Protei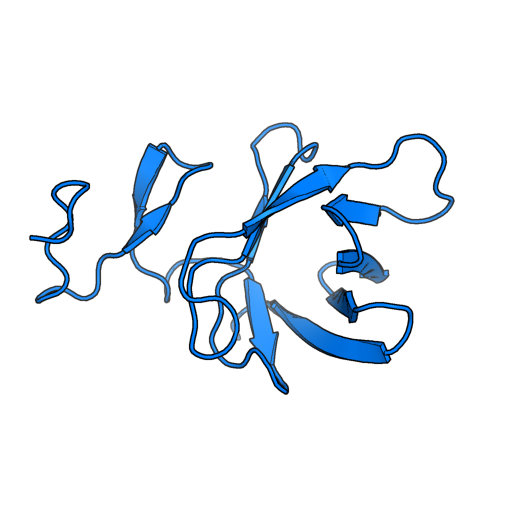n AF-A0A645ISW6-F1 (afdb_monomer_lite)

Structure (mmCIF, N/CA/C/O backbone):
data_AF-A0A645ISW6-F1
#
_entry.id   AF-A0A645ISW6-F1
#
loop_
_atom_site.group_PDB
_atom_site.id
_atom_site.type_symbol
_atom_site.label_atom_id
_atom_site.label_alt_id
_atom_site.label_comp_id
_atom_site.label_asym_id
_atom_site.label_entity_id
_atom_site.label_seq_id
_atom_site.pdbx_PDB_ins_code
_atom_site.Cartn_x
_atom_site.Cartn_y
_atom_site.Cartn_z
_atom_site.occupancy
_atom_site.B_iso_or_equiv
_atom_site.auth_seq_id
_atom_site.auth_comp_id
_atom_site.auth_asym_id
_atom_site.auth_atom_id
_atom_site.pdbx_PDB_model_num
ATOM 1 N N . MET A 1 1 ? 11.024 -6.194 -21.578 1.00 52.75 1 MET A N 1
ATOM 2 C CA . MET A 1 1 ? 9.879 -5.485 -20.971 1.00 52.75 1 MET A CA 1
ATOM 3 C C . MET A 1 1 ? 9.242 -6.472 -20.014 1.00 52.75 1 MET A C 1
ATOM 5 O O . MET A 1 1 ? 9.305 -7.658 -20.320 1.00 52.75 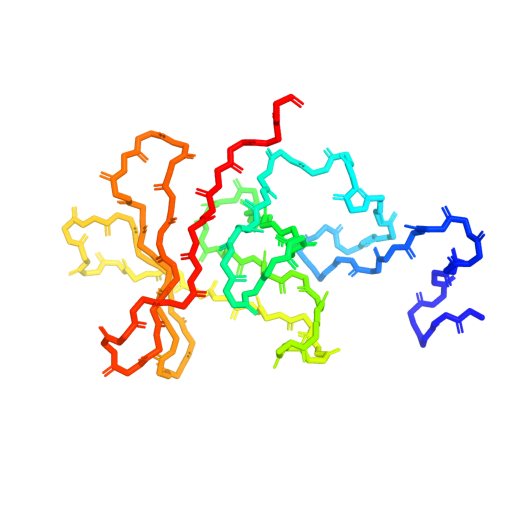1 MET A O 1
ATOM 9 N N . ASP A 1 2 ? 8.727 -6.029 -18.869 1.00 58.94 2 ASP A N 1
ATOM 10 C CA . ASP A 1 2 ? 7.836 -6.903 -18.086 1.00 58.94 2 ASP A CA 1
ATOM 11 C C . ASP A 1 2 ? 6.570 -7.188 -18.914 1.00 58.94 2 ASP A C 1
ATOM 13 O O . ASP A 1 2 ? 6.316 -6.489 -19.899 1.00 58.94 2 ASP A O 1
ATOM 17 N N . ASP A 1 3 ? 5.786 -8.193 -18.528 1.00 60.50 3 ASP A N 1
ATOM 18 C CA . ASP A 1 3 ? 4.589 -8.655 -19.257 1.00 60.50 3 ASP A CA 1
ATOM 19 C C . ASP A 1 3 ? 3.585 -7.513 -19.553 1.00 60.50 3 ASP A C 1
ATOM 21 O O . ASP A 1 3 ? 2.883 -7.516 -20.558 1.00 60.50 3 ASP A O 1
ATOM 25 N N . SER A 1 4 ? 3.603 -6.456 -18.730 1.00 66.12 4 SER A N 1
ATOM 26 C CA . SER A 1 4 ? 2.797 -5.232 -18.872 1.00 66.12 4 SER A CA 1
ATOM 27 C C . SER A 1 4 ? 3.415 -4.137 -19.764 1.00 66.12 4 SER A C 1
ATOM 29 O O . SER A 1 4 ? 2.887 -3.032 -19.832 1.00 66.12 4 SER A O 1
ATOM 31 N N . GLY A 1 5 ? 4.559 -4.375 -20.412 1.00 67.94 5 GLY A N 1
ATOM 32 C CA . GLY A 1 5 ? 5.228 -3.399 -21.286 1.00 67.94 5 GLY A CA 1
ATOM 33 C C . GLY A 1 5 ? 6.151 -2.397 -20.576 1.00 67.94 5 GLY A C 1
ATOM 34 O O . GLY A 1 5 ? 6.852 -1.634 -21.246 1.00 67.94 5 GLY A O 1
ATOM 35 N N . CYS A 1 6 ? 6.235 -2.416 -19.240 1.00 79.81 6 CYS A N 1
ATOM 36 C CA . CYS A 1 6 ? 7.157 -1.546 -18.506 1.00 79.81 6 CYS A CA 1
ATOM 37 C C . CYS A 1 6 ? 8.615 -1.869 -18.846 1.00 79.81 6 CYS A C 1
ATOM 39 O O . CYS A 1 6 ? 8.990 -3.036 -18.994 1.00 79.81 6 CYS A O 1
ATOM 41 N N . LYS A 1 7 ? 9.453 -0.828 -18.960 1.00 74.94 7 LYS A N 1
ATOM 42 C CA . LYS A 1 7 ? 10.911 -0.946 -19.114 1.00 74.94 7 LYS A CA 1
ATOM 43 C C . LYS A 1 7 ? 11.551 -1.030 -17.717 1.00 74.94 7 LYS A C 1
ATOM 45 O O . LYS A 1 7 ? 11.820 0.014 -17.114 1.00 74.94 7 LYS A O 1
ATOM 50 N N . PRO A 1 8 ? 11.849 -2.236 -17.194 1.00 63.00 8 PRO A N 1
ATOM 51 C CA . PRO A 1 8 ? 12.411 -2.368 -15.852 1.00 63.00 8 PRO A CA 1
ATOM 52 C C . PRO A 1 8 ? 13.859 -1.865 -15.809 1.00 63.00 8 PRO A C 1
ATOM 54 O O . PRO A 1 8 ? 14.337 -1.442 -14.764 1.00 63.00 8 PRO A O 1
ATOM 57 N N . SER A 1 9 ? 14.538 -1.813 -16.963 1.00 69.00 9 SER A N 1
ATOM 58 C CA . SER A 1 9 ? 15.876 -1.233 -17.132 1.00 69.00 9 SER A CA 1
ATOM 59 C C . SER A 1 9 ? 15.955 0.253 -16.764 1.00 69.00 9 SER A C 1
ATOM 61 O O . SER A 1 9 ? 17.042 0.764 -16.533 1.00 69.00 9 SER A O 1
ATOM 63 N N . THR A 1 10 ? 14.815 0.946 -16.708 1.00 73.12 10 THR A N 1
ATOM 64 C CA . THR A 1 10 ? 14.689 2.338 -16.241 1.00 73.12 10 THR A CA 1
ATOM 65 C C . THR A 1 10 ? 14.063 2.438 -14.843 1.00 73.12 10 THR A C 1
ATOM 67 O O . THR A 1 10 ? 13.693 3.522 -14.412 1.00 73.12 10 THR A O 1
ATOM 70 N N . GLY A 1 11 ? 13.913 1.303 -14.148 1.00 79.81 11 GLY A N 1
ATOM 71 C CA . GLY A 1 11 ? 13.346 1.179 -12.802 1.00 79.81 11 GLY A CA 1
ATOM 72 C C . GLY A 1 11 ? 11.845 1.461 -12.692 1.00 79.81 11 GLY A C 1
ATOM 73 O O . GLY A 1 11 ? 11.335 1.653 -11.593 1.00 79.81 11 GLY A O 1
ATOM 74 N N . TYR A 1 12 ? 11.123 1.443 -13.813 1.00 85.81 12 TYR A N 1
ATOM 75 C CA . TYR A 1 12 ? 9.665 1.499 -13.818 1.00 85.81 12 TYR A CA 1
ATOM 76 C C . TYR A 1 12 ? 9.063 0.136 -13.486 1.00 85.81 12 TYR A C 1
ATOM 78 O O . TYR A 1 12 ? 9.546 -0.900 -13.947 1.00 85.81 12 TYR A O 1
ATOM 86 N N . SER A 1 13 ? 7.979 0.146 -12.721 1.00 87.56 13 SER A N 1
ATOM 87 C CA . SER A 1 13 ? 7.191 -1.030 -12.361 1.00 87.56 13 SER A CA 1
ATOM 88 C C . SER A 1 13 ? 5.714 -0.755 -12.605 1.00 87.56 13 SER A C 1
ATOM 90 O O . SER A 1 13 ? 5.238 0.355 -12.380 1.00 87.56 13 SER A O 1
ATOM 92 N N . TRP A 1 14 ? 4.987 -1.767 -13.070 1.00 90.69 14 TRP A N 1
ATOM 93 C CA . TRP A 1 14 ? 3.553 -1.647 -13.309 1.00 90.69 14 TRP A CA 1
ATOM 94 C C . TRP A 1 14 ? 2.800 -1.477 -11.988 1.00 90.69 14 TRP A C 1
ATOM 96 O O . TRP A 1 14 ? 3.024 -2.257 -11.058 1.00 90.69 14 TRP A O 1
ATOM 106 N N . SER A 1 15 ? 1.911 -0.488 -11.911 1.00 92.31 15 SER A N 1
ATOM 107 C CA . SER A 1 15 ? 0.906 -0.358 -10.853 1.00 92.31 15 SER A CA 1
ATOM 108 C C . SER A 1 15 ? -0.467 -0.700 -11.415 1.00 92.31 15 SER A C 1
ATOM 110 O O . SER A 1 15 ? -0.887 -0.185 -12.450 1.00 92.31 15 SER A O 1
ATOM 112 N N . ILE A 1 16 ? -1.186 -1.564 -10.705 1.00 93.56 16 ILE A N 1
ATOM 113 C CA . ILE A 1 16 ? -2.544 -1.971 -11.067 1.00 93.56 16 ILE A CA 1
ATOM 114 C C . ILE A 1 16 ? -3.528 -0.824 -10.816 1.00 93.56 16 ILE A C 1
ATOM 116 O O . ILE A 1 16 ? -4.438 -0.632 -11.618 1.00 93.56 16 ILE A O 1
ATOM 120 N N . LEU A 1 17 ? -3.378 -0.074 -9.717 1.00 94.38 17 LEU A N 1
ATOM 121 C CA . LEU A 1 17 ? -4.321 0.999 -9.378 1.00 94.38 17 LEU A CA 1
ATOM 122 C C . LEU A 1 17 ? -4.128 2.253 -10.228 1.00 94.38 17 LEU A C 1
ATOM 124 O O . LEU A 1 17 ? -5.116 2.907 -10.558 1.00 94.38 17 LEU A O 1
ATOM 128 N N . GLU A 1 18 ? -2.889 2.563 -10.604 1.00 91.88 18 GLU A N 1
ATOM 129 C CA . GLU A 1 18 ? -2.607 3.668 -11.524 1.00 91.88 18 GLU A CA 1
ATOM 130 C C . GLU A 1 18 ? -2.845 3.267 -12.987 1.00 91.88 18 GLU A C 1
ATOM 132 O O . GLU A 1 18 ? -3.059 4.138 -13.828 1.00 91.88 18 GLU A O 1
ATOM 137 N N . ASN A 1 19 ? -2.862 1.957 -13.281 1.00 91.12 19 ASN A N 1
ATOM 138 C CA . ASN A 1 19 ? -2.919 1.404 -14.636 1.00 91.12 19 ASN A CA 1
ATOM 139 C C . ASN A 1 19 ? -1.822 2.002 -15.537 1.00 91.12 19 ASN A C 1
ATOM 141 O O . ASN A 1 19 ? -2.062 2.349 -16.695 1.00 91.12 19 ASN A O 1
ATOM 145 N N . ASP A 1 20 ? -0.630 2.161 -14.962 1.00 90.25 20 ASP A N 1
ATOM 146 C CA . ASP A 1 20 ? 0.526 2.771 -15.608 1.00 90.25 20 ASP A CA 1
ATOM 147 C C . ASP A 1 20 ? 1.839 2.211 -15.036 1.00 90.25 20 ASP A C 1
ATOM 149 O O . ASP A 1 20 ? 1.899 1.641 -13.937 1.00 90.25 20 ASP A O 1
ATOM 153 N N . CYS A 1 21 ? 2.916 2.382 -15.795 1.00 89.25 21 CYS A N 1
ATOM 154 C CA . CYS A 1 21 ? 4.269 2.146 -15.329 1.00 89.25 21 CYS A CA 1
ATOM 155 C C . CYS A 1 21 ? 4.714 3.339 -14.487 1.00 89.25 21 CYS A C 1
ATOM 157 O O . CYS A 1 21 ? 4.943 4.431 -15.004 1.00 89.25 21 CYS A O 1
ATOM 159 N N . ILE A 1 22 ? 4.931 3.112 -13.199 1.00 90.56 22 ILE A N 1
ATOM 160 C CA . ILE A 1 22 ? 5.372 4.147 -12.265 1.00 90.56 22 ILE A CA 1
ATOM 161 C C . ILE A 1 22 ? 6.776 3.856 -11.754 1.00 90.56 22 ILE A C 1
ATOM 163 O O . ILE A 1 22 ? 7.246 2.717 -11.781 1.00 90.56 22 ILE A O 1
ATOM 167 N N . GLN A 1 23 ? 7.450 4.885 -11.255 1.00 90.44 23 GLN A N 1
ATOM 168 C CA . GLN A 1 23 ? 8.708 4.723 -10.543 1.00 90.44 23 GLN A CA 1
ATOM 169 C C . GLN A 1 23 ? 8.422 4.468 -9.052 1.00 90.44 23 GLN A C 1
ATOM 171 O O . GLN A 1 23 ? 7.869 5.339 -8.379 1.00 90.44 23 GLN A O 1
ATOM 176 N N . PRO A 1 24 ? 8.802 3.304 -8.488 1.00 86.94 24 PRO A N 1
ATOM 177 C CA . PRO A 1 24 ? 8.566 2.961 -7.080 1.00 86.94 24 PRO A CA 1
ATOM 178 C C . PRO A 1 24 ? 9.109 3.968 -6.056 1.00 86.94 24 PRO A C 1
ATOM 180 O O . PRO A 1 24 ? 8.684 3.969 -4.900 1.00 86.94 24 PRO A O 1
ATOM 183 N N . TRP A 1 25 ? 10.096 4.784 -6.433 1.00 87.00 25 TRP A N 1
ATOM 184 C CA . TRP A 1 25 ? 10.674 5.811 -5.564 1.00 87.0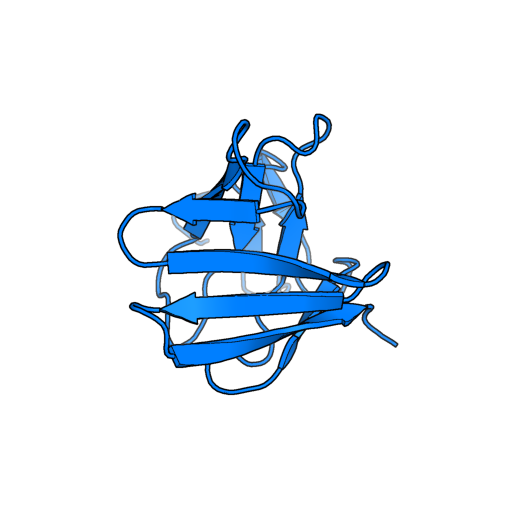0 25 TRP A CA 1
ATOM 185 C C . TRP A 1 25 ? 9.871 7.116 -5.533 1.00 87.00 25 TRP A C 1
ATOM 187 O O . TRP A 1 25 ? 9.984 7.833 -4.544 1.00 87.00 25 TRP A O 1
ATOM 197 N N . ASP A 1 26 ? 9.012 7.378 -6.523 1.00 89.00 26 ASP A N 1
ATOM 198 C CA . ASP A 1 26 ? 8.124 8.553 -6.545 1.00 89.00 26 ASP A CA 1
ATOM 199 C C . ASP A 1 26 ? 6.837 8.343 -5.731 1.00 89.00 26 ASP A C 1
ATOM 201 O O . ASP A 1 26 ? 6.067 9.273 -5.485 1.00 89.00 26 ASP A O 1
ATOM 205 N N . THR A 1 27 ? 6.576 7.117 -5.271 1.00 92.12 27 THR A N 1
ATOM 206 C CA . THR A 1 27 ? 5.379 6.819 -4.480 1.00 92.12 27 THR A CA 1
ATOM 207 C C . THR A 1 27 ? 5.476 7.412 -3.079 1.00 92.12 27 THR A C 1
ATOM 209 O O . THR A 1 27 ? 6.487 7.253 -2.394 1.00 92.12 27 THR A O 1
ATOM 212 N N . LYS A 1 28 ? 4.372 7.976 -2.585 1.00 93.81 28 LYS A N 1
ATOM 213 C CA . LYS A 1 28 ? 4.325 8.650 -1.282 1.00 93.81 28 LYS A CA 1
ATOM 214 C C . LYS A 1 28 ? 4.706 7.760 -0.096 1.00 93.81 28 LYS A C 1
ATOM 216 O O . LYS A 1 28 ? 5.340 8.246 0.837 1.00 93.81 28 LYS A O 1
ATOM 221 N N . TYR A 1 29 ? 4.300 6.492 -0.099 1.00 95.56 29 TYR A N 1
ATOM 222 C CA . TYR A 1 29 ? 4.475 5.590 1.038 1.00 95.56 29 TYR A CA 1
ATOM 223 C C . TYR A 1 29 ? 5.311 4.370 0.666 1.00 95.56 29 TYR A C 1
ATOM 225 O O . TYR A 1 29 ? 5.171 3.815 -0.423 1.00 95.56 29 TYR A O 1
ATOM 233 N N . VAL A 1 30 ? 6.133 3.920 1.608 1.00 95.19 30 VAL A N 1
ATOM 234 C CA . VAL A 1 30 ? 6.958 2.717 1.488 1.00 95.19 30 VAL A CA 1
ATOM 235 C C . VAL A 1 30 ? 6.859 1.892 2.765 1.00 95.19 30 VAL A C 1
ATOM 237 O O . VAL A 1 30 ? 6.706 2.439 3.862 1.00 95.19 30 VAL A O 1
ATOM 240 N N . PHE A 1 31 ? 6.923 0.573 2.627 1.00 95.00 31 PHE A N 1
ATOM 241 C CA . PHE A 1 31 ? 7.005 -0.330 3.762 1.00 95.00 31 PHE A CA 1
ATOM 242 C C . PHE A 1 31 ? 8.440 -0.560 4.228 1.00 95.00 31 PHE A C 1
ATOM 244 O O . PHE A 1 31 ? 9.355 -0.755 3.432 1.00 95.00 31 PHE A O 1
ATOM 251 N N . GLU A 1 32 ? 8.591 -0.626 5.545 1.00 91.06 32 GLU A N 1
ATOM 252 C CA . GLU A 1 32 ? 9.766 -1.137 6.249 1.00 91.06 32 GLU A CA 1
ATOM 253 C C . GLU A 1 32 ? 9.420 -2.483 6.921 1.00 91.06 32 GLU A C 1
ATOM 255 O O . GLU A 1 32 ? 8.247 -2.764 7.196 1.00 91.06 32 GLU A O 1
ATOM 260 N N . GLY A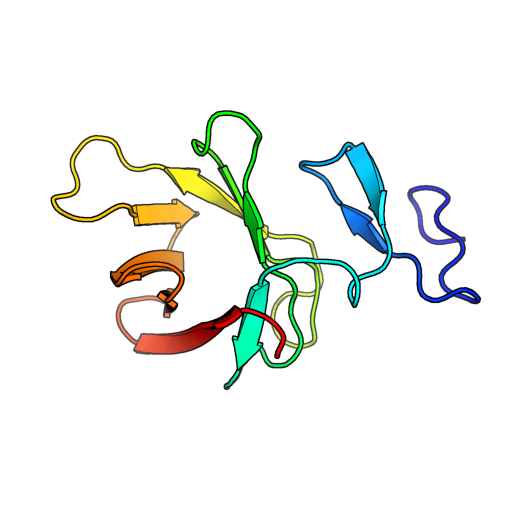 1 33 ? 10.430 -3.303 7.233 1.00 87.44 33 GLY A N 1
ATOM 261 C CA . GLY A 1 33 ? 10.264 -4.597 7.918 1.00 87.44 33 GLY A CA 1
ATOM 262 C C . GLY A 1 33 ? 10.460 -5.802 6.993 1.00 87.44 33 GLY A C 1
ATOM 263 O O . GLY A 1 33 ? 11.353 -5.790 6.154 1.00 87.44 33 GLY A O 1
ATOM 264 N N . GLU A 1 34 ? 9.639 -6.851 7.127 1.00 89.19 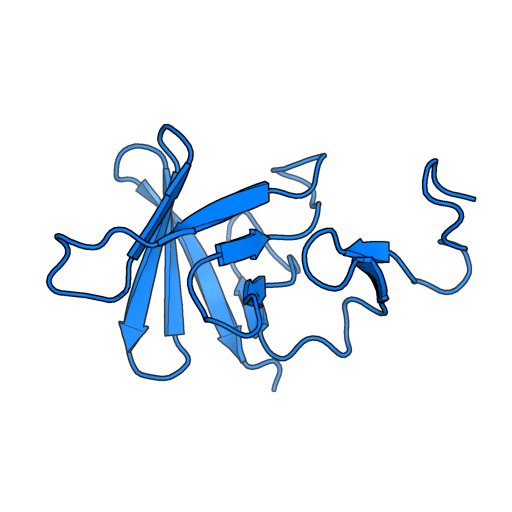34 GLU A N 1
ATOM 265 C CA . GLU A 1 34 ? 9.765 -8.067 6.295 1.00 89.19 34 GLU A CA 1
ATOM 266 C C . GLU A 1 34 ? 9.397 -7.824 4.827 1.00 89.19 34 GLU A C 1
ATOM 268 O O . GLU A 1 34 ? 9.804 -8.577 3.949 1.00 89.19 34 GLU A O 1
ATOM 273 N N . ILE A 1 35 ? 8.623 -6.772 4.559 1.00 89.12 35 ILE A N 1
ATOM 274 C CA . ILE A 1 35 ? 8.203 -6.356 3.214 1.00 89.12 35 ILE A CA 1
ATOM 275 C C . ILE A 1 35 ? 8.891 -5.054 2.794 1.00 89.12 35 ILE A C 1
ATOM 277 O O . ILE A 1 35 ? 8.275 -4.167 2.204 1.00 89.12 35 ILE A O 1
ATOM 281 N N . ASN A 1 36 ? 10.161 -4.916 3.177 1.00 85.88 36 ASN A N 1
ATOM 282 C CA . ASN A 1 36 ? 10.942 -3.701 2.989 1.00 85.88 36 ASN A CA 1
ATOM 283 C C . ASN A 1 36 ? 10.958 -3.215 1.532 1.00 85.88 36 ASN A C 1
ATOM 285 O O . ASN A 1 36 ? 11.011 -4.010 0.593 1.00 85.88 36 ASN A O 1
ATOM 289 N N . ASN A 1 37 ? 10.988 -1.893 1.370 1.00 85.56 37 ASN A N 1
ATOM 290 C CA . ASN A 1 37 ? 11.055 -1.194 0.091 1.00 85.56 37 ASN A CA 1
ATOM 291 C C . ASN A 1 37 ? 9.881 -1.498 -0.858 1.00 85.56 37 ASN A C 1
ATOM 293 O O . ASN A 1 37 ? 10.002 -1.289 -2.062 1.00 85.56 37 ASN A O 1
ATOM 297 N N . ALA A 1 38 ? 8.747 -1.966 -0.329 1.00 93.06 38 ALA A N 1
ATOM 298 C CA . ALA A 1 38 ? 7.520 -2.127 -1.098 1.00 93.06 38 ALA A CA 1
ATOM 299 C C . ALA A 1 38 ? 6.718 -0.813 -1.100 1.00 93.06 38 ALA A C 1
ATOM 301 O O . ALA A 1 38 ? 6.336 -0.337 -0.025 1.00 93.06 38 ALA A O 1
ATOM 302 N N . PRO A 1 39 ? 6.447 -0.210 -2.268 1.00 95.00 39 PRO A N 1
ATOM 303 C CA . PRO A 1 39 ? 5.528 0.915 -2.381 1.00 95.00 39 PRO A CA 1
ATOM 304 C C . PRO A 1 39 ? 4.107 0.581 -1.933 1.00 95.00 39 PRO A C 1
ATOM 306 O O . PRO A 1 39 ? 3.600 -0.512 -2.201 1.00 95.00 39 PRO A O 1
ATOM 309 N N . LEU A 1 40 ? 3.459 1.561 -1.304 1.00 95.81 40 LEU A N 1
ATOM 310 C CA . LEU A 1 40 ? 2.044 1.528 -0.946 1.00 95.81 40 LEU A CA 1
ATOM 311 C C . LEU A 1 40 ? 1.296 2.652 -1.668 1.00 95.81 40 LEU A C 1
ATOM 313 O O . LEU A 1 40 ? 1.566 3.835 -1.445 1.00 95.81 40 LEU A O 1
ATOM 317 N N . ILE A 1 41 ? 0.328 2.271 -2.494 1.00 95.94 41 ILE A N 1
ATOM 318 C CA . ILE A 1 41 ? -0.479 3.171 -3.324 1.00 95.94 41 ILE A CA 1
ATOM 319 C C . ILE A 1 41 ? -1.941 3.001 -2.926 1.00 95.94 41 ILE A C 1
ATOM 321 O O . ILE A 1 41 ? -2.373 1.905 -2.580 1.00 95.94 41 ILE A O 1
ATOM 325 N N . PHE A 1 42 ? -2.712 4.081 -2.951 1.00 96.19 42 PHE A N 1
ATOM 326 C CA . PHE A 1 42 ? -4.152 4.037 -2.713 1.00 96.19 42 PHE A CA 1
ATOM 327 C C . PHE A 1 42 ? -4.883 4.430 -3.988 1.00 96.19 42 PHE A C 1
ATOM 329 O O . PHE A 1 42 ? -4.432 5.323 -4.698 1.00 96.19 42 PHE A O 1
ATOM 336 N N . SER A 1 43 ? -6.029 3.802 -4.247 1.00 95.94 43 SER A N 1
ATOM 337 C CA . SER A 1 43 ? -6.915 4.240 -5.324 1.00 95.94 43 SER A CA 1
ATOM 338 C C . SER A 1 43 ? -7.437 5.653 -5.049 1.00 95.94 43 SER A C 1
ATOM 340 O O . SER A 1 43 ? -7.503 6.095 -3.899 1.00 95.94 43 SER A O 1
ATOM 342 N N . LYS A 1 44 ? -7.880 6.352 -6.099 1.00 92.94 44 LYS A N 1
ATOM 343 C CA . LYS A 1 44 ? -8.416 7.725 -6.003 1.00 92.94 44 LYS A CA 1
ATOM 344 C C . LYS A 1 44 ? -9.574 7.860 -5.006 1.00 92.94 44 LYS A C 1
ATOM 346 O O . LYS A 1 44 ? -9.690 8.872 -4.325 1.00 92.94 44 LYS A O 1
ATOM 351 N N . ASP A 1 45 ? -10.410 6.830 -4.894 1.00 93.75 45 ASP A N 1
ATOM 352 C CA . ASP A 1 45 ? -11.534 6.758 -3.951 1.00 93.75 45 ASP A CA 1
ATOM 353 C C . ASP A 1 45 ? -11.139 6.221 -2.558 1.00 93.75 45 ASP A C 1
ATOM 355 O O . ASP A 1 45 ? -11.984 6.081 -1.672 1.00 93.75 45 ASP A O 1
ATOM 359 N N . HIS A 1 46 ? -9.855 5.904 -2.353 1.00 92.62 46 HIS A N 1
ATOM 360 C CA . HIS A 1 46 ? -9.297 5.271 -1.160 1.00 92.62 46 HIS A CA 1
ATOM 361 C C . HIS A 1 46 ? -9.931 3.919 -0.781 1.00 92.62 46 HIS A C 1
ATOM 363 O O . HIS A 1 46 ? -9.699 3.422 0.329 1.00 92.62 46 HIS A O 1
ATOM 369 N N . ASN A 1 47 ? -10.709 3.287 -1.663 1.00 95.56 47 ASN A N 1
ATOM 370 C CA . ASN A 1 47 ? -11.325 1.985 -1.402 1.00 95.56 47 ASN A CA 1
ATOM 371 C C . ASN A 1 47 ? -10.375 0.816 -1.644 1.00 95.56 47 ASN A C 1
ATOM 373 O O . ASN A 1 47 ? -10.619 -0.278 -1.135 1.00 95.56 47 ASN A O 1
ATOM 377 N N . GLN A 1 48 ? -9.281 1.027 -2.364 1.00 97.38 48 GLN A N 1
ATOM 378 C CA . GLN A 1 48 ? -8.266 0.017 -2.608 1.00 97.38 48 GLN A CA 1
ATOM 379 C C . GLN A 1 48 ? -6.891 0.524 -2.188 1.00 97.38 48 GLN A C 1
ATOM 381 O O . GLN A 1 48 ? -6.608 1.722 -2.214 1.00 97.38 48 GLN A O 1
ATOM 386 N N . ALA A 1 49 ? -6.052 -0.414 -1.770 1.00 97.25 49 ALA A N 1
ATOM 387 C CA . ALA A 1 49 ? -4.653 -0.180 -1.472 1.00 97.25 49 ALA A CA 1
ATOM 388 C C . ALA A 1 49 ? -3.819 -1.228 -2.205 1.00 97.25 49 ALA A C 1
ATOM 390 O O . ALA A 1 49 ? -4.071 -2.425 -2.071 1.00 97.25 49 ALA A O 1
ATOM 391 N N . GLU A 1 50 ? -2.847 -0.780 -2.981 1.00 97.00 50 GLU A N 1
ATOM 392 C CA . GLU A 1 50 ? -1.894 -1.616 -3.688 1.00 97.00 50 GLU A CA 1
ATOM 393 C C . GLU A 1 50 ? -0.582 -1.650 -2.926 1.00 97.00 50 GLU A C 1
ATOM 395 O O . GLU A 1 50 ? 0.004 -0.612 -2.621 1.00 97.00 50 GLU A O 1
ATOM 400 N N . ILE A 1 51 ? -0.114 -2.860 -2.649 1.00 95.56 51 ILE A N 1
ATOM 401 C CA . ILE A 1 51 ? 1.269 -3.108 -2.266 1.00 95.56 51 ILE A CA 1
ATOM 402 C C . ILE A 1 51 ? 1.947 -3.662 -3.505 1.00 95.56 51 ILE A C 1
ATOM 404 O O . ILE A 1 51 ? 1.590 -4.749 -3.966 1.00 95.56 51 ILE A O 1
ATOM 408 N N . MET A 1 52 ? 2.886 -2.906 -4.063 1.00 93.31 52 MET A N 1
ATOM 409 C CA . MET A 1 52 ? 3.600 -3.366 -5.249 1.00 93.31 52 MET A CA 1
ATOM 410 C C . MET A 1 52 ? 4.459 -4.589 -4.919 1.00 93.31 52 MET A C 1
ATOM 412 O O . MET A 1 52 ? 4.858 -4.810 -3.764 1.00 93.31 52 MET A O 1
ATOM 416 N N . ARG A 1 53 ? 4.741 -5.378 -5.958 1.00 90.31 53 ARG A N 1
ATOM 417 C CA . ARG A 1 53 ? 5.575 -6.572 -5.867 1.00 90.31 53 ARG A CA 1
ATOM 418 C C . ARG A 1 53 ? 6.890 -6.312 -5.127 1.00 90.31 53 ARG A C 1
ATOM 420 O O . ARG A 1 53 ? 7.517 -5.263 -5.273 1.00 90.31 53 ARG A O 1
ATOM 427 N N . ASN A 1 54 ? 7.308 -7.284 -4.331 1.00 89.44 54 ASN A N 1
ATOM 428 C CA . ASN A 1 54 ? 8.535 -7.276 -3.542 1.00 89.44 54 ASN A CA 1
ATOM 429 C C . ASN A 1 54 ? 9.005 -8.716 -3.265 1.00 89.44 54 ASN A C 1
ATOM 431 O O . ASN A 1 54 ? 8.424 -9.679 -3.757 1.00 89.44 54 ASN A O 1
ATOM 435 N N . ALA A 1 55 ? 10.049 -8.876 -2.449 1.00 87.94 55 ALA A N 1
ATOM 436 C CA . ALA A 1 55 ? 10.622 -10.186 -2.138 1.00 87.94 55 ALA A CA 1
ATOM 437 C C . ALA A 1 55 ? 9.635 -11.177 -1.481 1.00 87.94 55 ALA A C 1
ATOM 439 O O . ALA A 1 55 ? 9.739 -12.378 -1.715 1.00 87.94 55 ALA A O 1
ATOM 440 N N . LYS A 1 56 ? 8.683 -10.698 -0.668 1.00 90.25 56 LYS A N 1
ATOM 441 C CA . LYS A 1 56 ? 7.657 -11.531 -0.015 1.00 90.25 56 LYS A CA 1
ATOM 442 C C . LYS A 1 56 ? 6.405 -11.709 -0.877 1.00 90.25 56 LYS A C 1
ATOM 444 O O . LYS A 1 56 ? 5.768 -12.756 -0.808 1.00 90.25 56 LYS A O 1
ATOM 449 N N . PHE A 1 57 ? 6.039 -10.697 -1.661 1.00 90.88 57 PHE A N 1
ATOM 450 C CA . PHE A 1 57 ? 4.877 -10.728 -2.550 1.00 90.88 57 PHE A CA 1
ATOM 451 C C . PHE A 1 57 ? 5.344 -10.599 -4.005 1.00 90.88 57 PHE A C 1
ATOM 453 O O . PHE A 1 57 ? 5.586 -9.478 -4.446 1.00 90.88 57 PHE A O 1
ATOM 460 N N . PRO A 1 58 ? 5.501 -11.707 -4.754 1.00 87.75 58 PRO A N 1
ATOM 461 C CA . PRO A 1 58 ? 6.068 -11.661 -6.106 1.00 87.75 58 PRO A CA 1
ATOM 462 C C . PRO A 1 58 ? 5.195 -10.889 -7.109 1.00 87.75 58 PRO A C 1
ATOM 464 O O . PRO A 1 58 ? 5.728 -10.356 -8.087 1.00 87.75 58 PRO A O 1
ATOM 467 N N . ASP A 1 59 ? 3.896 -10.774 -6.812 1.00 90.44 59 ASP A N 1
ATOM 468 C CA . ASP A 1 59 ? 2.886 -10.038 -7.571 1.00 90.44 59 ASP A CA 1
ATOM 469 C C . ASP A 1 59 ? 2.350 -8.834 -6.784 1.00 90.44 59 ASP A C 1
ATOM 471 O O . ASP A 1 59 ? 2.395 -8.798 -5.549 1.00 90.44 59 ASP A O 1
ATOM 475 N N . ASN A 1 60 ? 1.770 -7.866 -7.498 1.00 92.62 60 ASN A N 1
ATOM 476 C CA . ASN A 1 60 ? 1.107 -6.726 -6.872 1.00 92.62 60 ASN A CA 1
ATOM 477 C C . ASN A 1 60 ? -0.141 -7.179 -6.099 1.00 92.62 60 ASN A C 1
ATOM 479 O O . ASN A 1 60 ? -1.002 -7.920 -6.588 1.00 92.62 60 ASN A O 1
ATOM 483 N N . LEU A 1 61 ? -0.269 -6.687 -4.873 1.00 95.19 61 LEU A N 1
ATOM 484 C CA . LEU A 1 61 ? -1.337 -7.058 -3.963 1.00 95.19 61 LEU A CA 1
ATOM 485 C C . LEU A 1 61 ? -2.357 -5.928 -3.837 1.00 95.19 61 LEU A C 1
ATOM 487 O O . LEU A 1 61 ? -2.078 -4.906 -3.220 1.00 95.19 61 LEU A O 1
ATOM 491 N N . ILE A 1 62 ? -3.575 -6.162 -4.329 1.00 97.19 62 ILE A N 1
ATOM 492 C CA . ILE A 1 62 ? -4.714 -5.258 -4.119 1.00 97.19 62 ILE A CA 1
ATOM 493 C C . ILE A 1 62 ? -5.514 -5.658 -2.878 1.00 97.19 62 ILE A C 1
ATOM 495 O O . ILE A 1 62 ? -6.135 -6.721 -2.829 1.00 97.19 62 ILE A O 1
ATOM 499 N N . LEU A 1 63 ? -5.525 -4.781 -1.882 1.00 97.12 63 LEU A N 1
ATOM 500 C CA . LEU A 1 63 ? -6.331 -4.861 -0.670 1.00 97.12 63 LEU A CA 1
ATOM 501 C C . LEU A 1 63 ? -7.576 -3.982 -0.823 1.00 97.12 63 LEU A C 1
ATOM 503 O O . LEU A 1 63 ? -7.491 -2.873 -1.343 1.00 97.12 63 LEU A O 1
ATOM 507 N N . THR A 1 64 ? -8.729 -4.438 -0.329 1.00 97.38 64 THR A N 1
ATOM 508 C CA . THR A 1 64 ? -9.994 -3.680 -0.416 1.00 97.38 64 THR A CA 1
ATOM 509 C C . THR A 1 64 ? -10.442 -3.189 0.954 1.00 97.38 64 THR A C 1
ATOM 511 O O . THR A 1 64 ? -10.360 -3.925 1.944 1.00 97.38 64 THR A O 1
ATOM 514 N N . LYS A 1 65 ? -10.928 -1.949 1.015 1.00 96.69 65 LYS A N 1
ATOM 515 C CA . LYS A 1 65 ? -11.359 -1.267 2.234 1.00 96.69 65 LYS A CA 1
ATOM 516 C C . LYS A 1 65 ? -12.526 -2.002 2.885 1.00 96.69 65 LYS A C 1
ATOM 518 O O . LYS A 1 65 ? -13.478 -2.426 2.233 1.00 96.69 65 LYS A O 1
ATOM 523 N N . LYS A 1 66 ? -12.463 -2.146 4.204 1.00 95.44 66 LYS A N 1
ATOM 524 C CA . LYS A 1 66 ? -13.515 -2.731 5.031 1.00 95.44 66 LYS A CA 1
ATOM 525 C C . LYS A 1 66 ? -14.396 -1.617 5.586 1.00 95.44 66 LYS A C 1
ATOM 527 O O . LYS A 1 66 ? -13.932 -0.765 6.334 1.00 95.44 66 LYS A O 1
ATOM 532 N N . LEU A 1 67 ? -15.685 -1.658 5.246 1.00 86.06 67 LEU A N 1
ATOM 533 C CA . LEU A 1 67 ? -16.671 -0.648 5.656 1.00 86.06 67 LEU A CA 1
ATOM 534 C C . LEU A 1 67 ? -17.063 -0.733 7.143 1.00 86.06 67 LEU A C 1
ATOM 536 O O . LEU A 1 67 ? -17.548 0.239 7.705 1.00 86.06 67 LEU A O 1
ATOM 540 N N . LYS A 1 68 ? -16.857 -1.886 7.794 1.00 80.38 68 LYS A N 1
ATOM 541 C CA . LYS A 1 68 ? -17.290 -2.153 9.182 1.00 80.38 68 LYS A CA 1
ATOM 542 C C . LYS A 1 68 ? -16.169 -2.010 10.225 1.00 80.38 68 LYS A C 1
ATOM 544 O O . LYS A 1 68 ? -16.262 -2.585 11.307 1.00 80.38 68 LYS A O 1
ATOM 549 N N . SER A 1 69 ? -15.092 -1.294 9.911 1.00 79.44 69 SER A N 1
ATOM 550 C CA . SER A 1 69 ? -13.915 -1.181 10.782 1.00 79.44 69 SER A CA 1
ATOM 551 C C . SER A 1 69 ? -13.824 0.201 11.431 1.00 79.44 69 SER A C 1
ATOM 553 O O . SER A 1 69 ? -13.977 1.216 10.763 1.00 79.44 69 SER A O 1
ATOM 555 N N . LYS A 1 70 ? -13.524 0.241 12.739 1.00 84.50 70 LYS A N 1
ATOM 556 C CA . LYS A 1 70 ? -13.332 1.491 13.504 1.00 84.50 70 LYS A CA 1
ATOM 557 C C . LYS A 1 70 ? -12.168 2.339 12.971 1.00 84.50 70 LYS A C 1
ATOM 559 O O . LYS A 1 70 ? -12.193 3.559 13.074 1.00 84.50 70 LYS A O 1
ATOM 564 N N . LEU A 1 71 ? -11.145 1.679 12.430 1.00 90.50 71 LEU A N 1
ATOM 565 C CA . LEU A 1 71 ? -10.007 2.296 11.752 1.00 90.50 71 LEU A CA 1
ATOM 566 C C . LEU A 1 71 ? -10.082 1.999 10.256 1.00 90.50 71 LEU A C 1
ATOM 568 O O . LEU A 1 71 ? -10.564 0.931 9.865 1.00 90.50 71 LEU A O 1
ATOM 572 N N . ASN A 1 72 ? -9.524 2.891 9.433 1.00 94.25 72 ASN A N 1
ATOM 573 C CA . ASN A 1 72 ? -9.347 2.628 8.008 1.00 94.25 72 ASN A CA 1
ATOM 574 C C . ASN A 1 72 ? -8.519 1.350 7.827 1.00 94.25 72 ASN A C 1
ATOM 576 O O . ASN A 1 72 ? -7.348 1.288 8.211 1.00 94.25 72 ASN A O 1
ATOM 580 N N . THR A 1 73 ? -9.171 0.323 7.288 1.00 96.31 73 THR A N 1
ATOM 581 C CA . THR A 1 73 ? -8.617 -1.024 7.164 1.00 96.31 73 THR A CA 1
ATOM 582 C C . THR A 1 73 ? -8.876 -1.542 5.762 1.00 96.31 73 THR A C 1
ATOM 584 O O . THR A 1 73 ? -10.011 -1.480 5.295 1.00 96.31 73 THR A O 1
ATOM 587 N N . TRP A 1 74 ? -7.856 -2.095 5.114 1.00 97.38 74 TRP A N 1
ATOM 588 C CA . TRP A 1 74 ? -7.961 -2.793 3.835 1.00 97.38 74 TRP A CA 1
ATOM 589 C C . TRP A 1 74 ? -7.536 -4.243 4.024 1.00 97.38 74 TRP A C 1
ATOM 591 O O . TRP A 1 74 ? -6.611 -4.511 4.785 1.00 97.38 74 TRP A O 1
ATOM 601 N N . ALA A 1 75 ? -8.196 -5.192 3.364 1.00 96.62 75 ALA A N 1
ATOM 602 C CA . ALA A 1 75 ? -7.842 -6.601 3.509 1.00 96.62 75 ALA A CA 1
ATOM 603 C C . ALA A 1 75 ? -8.004 -7.406 2.216 1.00 96.62 75 ALA A C 1
ATOM 605 O O . ALA A 1 75 ? -8.827 -7.064 1.362 1.00 96.62 75 ALA A O 1
ATOM 606 N N . LYS A 1 76 ? -7.245 -8.502 2.120 1.00 96.38 76 LYS A N 1
ATOM 607 C CA . LYS A 1 76 ? -7.354 -9.553 1.095 1.00 96.38 76 LYS A CA 1
ATOM 608 C C . LYS A 1 76 ? -6.915 -10.877 1.724 1.00 96.38 76 LYS A C 1
ATOM 610 O O . LYS A 1 76 ? -5.762 -11.002 2.128 1.00 96.38 76 LYS A O 1
ATOM 615 N N . GLY A 1 77 ? -7.822 -11.849 1.822 1.00 93.75 77 GLY A N 1
ATOM 616 C CA . GLY A 1 77 ? -7.554 -13.093 2.554 1.00 93.75 77 GLY A CA 1
ATOM 617 C C . GLY A 1 77 ? -7.111 -12.813 3.995 1.00 93.75 77 GLY A C 1
ATOM 618 O O . GLY A 1 77 ? -7.774 -12.054 4.703 1.00 93.75 77 GLY A O 1
ATOM 619 N N . ASP A 1 78 ? -5.964 -13.370 4.383 1.00 95.38 78 ASP A N 1
ATOM 620 C CA . ASP A 1 78 ? -5.365 -13.224 5.718 1.00 95.38 78 ASP A CA 1
ATOM 621 C C . ASP A 1 78 ? -4.563 -11.926 5.924 1.00 95.38 78 ASP A C 1
ATOM 623 O O . ASP A 1 78 ? -4.045 -11.682 7.021 1.00 95.38 78 ASP A O 1
ATOM 627 N N . LEU A 1 79 ? -4.420 -11.106 4.878 1.00 96.25 79 LEU A N 1
ATOM 628 C CA . LEU A 1 79 ? -3.667 -9.857 4.925 1.00 96.25 79 LEU A CA 1
ATOM 629 C C . LEU A 1 79 ? -4.576 -8.688 5.295 1.00 96.25 79 LEU A C 1
ATOM 631 O O . LEU A 1 79 ? -5.648 -8.510 4.713 1.00 96.25 79 LEU A O 1
ATOM 635 N N . MET A 1 80 ? -4.115 -7.863 6.233 1.00 96.38 80 MET A N 1
ATOM 636 C CA . MET A 1 80 ? -4.814 -6.675 6.714 1.00 96.38 80 MET A CA 1
ATOM 637 C C . MET A 1 80 ? -3.868 -5.485 6.807 1.00 96.38 80 MET A C 1
ATOM 639 O O . MET A 1 80 ? -2.929 -5.490 7.599 1.00 96.38 80 MET A O 1
ATOM 643 N N . LEU A 1 81 ? -4.148 -4.438 6.045 1.00 97.38 81 LEU A N 1
ATOM 644 C CA . LEU A 1 81 ? -3.510 -3.138 6.170 1.00 97.38 81 LEU A CA 1
ATOM 645 C C . LEU A 1 81 ? -4.373 -2.245 7.049 1.00 97.38 81 LEU A C 1
ATOM 647 O O . LEU A 1 81 ? -5.530 -1.989 6.727 1.00 97.38 81 LEU A O 1
ATOM 651 N N . ILE A 1 82 ? -3.810 -1.751 8.142 1.00 96.44 82 ILE A N 1
ATOM 652 C CA . ILE A 1 82 ? -4.522 -0.922 9.112 1.00 96.44 82 ILE A CA 1
ATOM 653 C C . ILE A 1 82 ? -3.817 0.423 9.196 1.00 96.44 82 ILE A C 1
ATOM 655 O O . ILE A 1 82 ? -2.624 0.482 9.493 1.00 96.44 82 ILE A O 1
ATOM 659 N N . GLN A 1 83 ? -4.554 1.507 8.982 1.00 96.44 83 GLN A N 1
ATOM 660 C CA . GLN A 1 83 ? -4.060 2.846 9.270 1.00 96.44 83 GLN A CA 1
ATOM 661 C C . GLN A 1 83 ? -4.133 3.093 10.778 1.00 96.44 83 GLN A C 1
ATOM 663 O O . GLN A 1 83 ? -5.218 3.198 11.350 1.00 96.44 83 GLN A O 1
ATOM 668 N N . ILE A 1 84 ? -2.973 3.175 11.427 1.00 94.44 84 ILE A N 1
ATOM 669 C CA . ILE A 1 84 ? -2.883 3.368 12.881 1.00 94.44 84 ILE A CA 1
ATOM 670 C C . ILE A 1 84 ? -2.835 4.847 13.270 1.00 94.44 84 ILE A C 1
ATOM 672 O O . ILE A 1 84 ? -3.275 5.210 14.359 1.00 94.44 84 ILE A O 1
ATOM 676 N N . LYS A 1 85 ? -2.297 5.701 12.391 1.00 92.38 85 LYS A N 1
ATOM 677 C CA . LYS A 1 85 ? -2.215 7.162 12.540 1.00 92.38 85 LYS A CA 1
ATOM 678 C C . LYS A 1 85 ? -2.244 7.808 11.154 1.00 92.38 85 LYS A C 1
ATOM 680 O O . LYS A 1 85 ? -2.177 7.114 10.137 1.00 92.38 85 LYS A O 1
ATOM 685 N N . LYS A 1 86 ? -2.294 9.143 11.104 1.00 91.44 86 LYS A N 1
ATOM 686 C CA . LYS A 1 86 ? -2.070 9.881 9.856 1.00 91.44 86 LYS A CA 1
ATOM 687 C C . LYS A 1 86 ? -0.757 9.404 9.225 1.00 91.44 86 LYS A C 1
ATOM 689 O O . LYS A 1 86 ? 0.259 9.343 9.911 1.00 91.44 86 LYS A O 1
ATOM 694 N N . ASP A 1 87 ? -0.825 9.026 7.950 1.00 92.44 87 ASP A N 1
ATOM 695 C CA . ASP A 1 87 ? 0.323 8.584 7.155 1.00 92.44 87 ASP A CA 1
ATOM 696 C C . ASP A 1 87 ? 1.114 7.375 7.717 1.00 92.44 87 ASP A C 1
ATOM 698 O O . ASP A 1 87 ? 2.227 7.117 7.276 1.00 92.44 87 ASP A O 1
ATOM 702 N N . SER A 1 88 ? 0.562 6.604 8.664 1.00 94.88 88 SER A N 1
ATOM 703 C CA . SER A 1 88 ? 1.226 5.422 9.228 1.00 94.88 88 SER A CA 1
ATOM 704 C C . SER A 1 88 ? 0.321 4.200 9.188 1.00 94.88 88 SER A C 1
ATOM 706 O O . SER A 1 88 ? -0.800 4.208 9.713 1.00 94.88 88 SER A O 1
ATOM 708 N N . PHE A 1 89 ? 0.834 3.137 8.578 1.00 96.38 89 PHE A N 1
ATOM 709 C CA . PHE A 1 89 ? 0.089 1.928 8.268 1.00 96.38 89 PHE A CA 1
ATOM 710 C C . PHE A 1 89 ? 0.823 0.698 8.790 1.00 96.38 89 PHE A C 1
ATOM 712 O O . PHE A 1 89 ? 2.048 0.649 8.780 1.00 96.38 89 PHE A O 1
ATOM 719 N N . VAL A 1 90 ? 0.085 -0.314 9.226 1.00 96.94 90 VAL A N 1
ATOM 720 C CA . VAL A 1 90 ? 0.640 -1.609 9.628 1.00 96.94 90 VAL A CA 1
ATOM 721 C C . VAL A 1 90 ? 0.022 -2.680 8.753 1.00 96.94 90 VAL A C 1
ATOM 723 O O . VAL A 1 90 ? -1.203 -2.809 8.727 1.00 96.94 90 VAL A O 1
ATOM 726 N N . LEU A 1 91 ? 0.860 -3.452 8.066 1.00 97.06 91 LEU A N 1
ATOM 727 C CA . LEU A 1 91 ? 0.429 -4.664 7.384 1.00 97.06 91 LEU A CA 1
ATOM 728 C C . LEU A 1 91 ? 0.545 -5.847 8.341 1.00 97.06 91 LEU A C 1
ATOM 730 O O . LEU A 1 91 ? 1.602 -6.085 8.932 1.00 97.06 91 LEU A O 1
ATOM 734 N N . LYS A 1 92 ? -0.543 -6.597 8.473 1.00 96.12 92 LYS A N 1
ATOM 735 C CA . LYS A 1 92 ? -0.620 -7.826 9.252 1.00 96.12 92 LYS A CA 1
ATOM 736 C C . LYS A 1 92 ? -0.965 -9.015 8.370 1.00 96.12 92 LYS A C 1
ATOM 738 O O . LYS A 1 92 ? -1.712 -8.872 7.411 1.00 96.12 92 LYS A O 1
ATOM 743 N N . GLU A 1 93 ? -0.479 -10.181 8.766 1.00 95.69 93 GLU A N 1
ATOM 744 C CA . GLU A 1 93 ? -0.786 -11.492 8.195 1.00 95.69 93 GLU A CA 1
ATOM 745 C C . GLU A 1 93 ? -1.245 -12.413 9.332 1.00 95.69 93 GLU A C 1
ATOM 747 O O . GLU A 1 93 ? -0.493 -12.621 10.287 1.00 95.69 93 GLU A O 1
ATOM 752 N N . LYS A 1 94 ? -2.492 -12.908 9.292 1.00 88.88 94 LYS A N 1
ATOM 753 C CA . LYS A 1 94 ? -3.078 -13.812 10.316 1.00 88.88 94 LYS A CA 1
ATOM 754 C C . LYS A 1 94 ? -3.008 -13.318 11.782 1.00 88.88 94 LYS A C 1
ATOM 756 O O . LYS A 1 94 ? -3.206 -14.119 12.687 1.00 88.88 94 LYS A O 1
ATOM 761 N N . ASN A 1 95 ? -2.746 -12.020 12.008 1.00 88.50 95 ASN A N 1
ATOM 762 C CA . ASN A 1 95 ? -2.497 -11.283 13.275 1.00 88.50 95 ASN A CA 1
ATOM 763 C C . ASN A 1 95 ? -1.045 -10.873 13.570 1.00 88.50 95 ASN A C 1
ATOM 765 O O . ASN A 1 95 ? -0.830 -10.050 14.464 1.00 88.50 95 ASN A O 1
ATOM 769 N N . ARG A 1 96 ? -0.057 -11.341 12.808 1.00 94.62 96 ARG A N 1
ATOM 770 C CA . ARG A 1 96 ? 1.343 -10.917 12.956 1.00 94.62 96 ARG A CA 1
ATOM 771 C C . ARG A 1 96 ? 1.609 -9.668 12.124 1.00 94.62 96 ARG A C 1
ATOM 773 O O . ARG A 1 96 ? 1.296 -9.661 10.940 1.00 94.62 96 ARG A O 1
ATOM 780 N N . ALA A 1 97 ? 2.180 -8.618 12.714 1.00 95.31 97 ALA A N 1
ATOM 781 C CA . ALA A 1 97 ? 2.634 -7.455 11.951 1.00 95.31 97 ALA A CA 1
ATOM 782 C C . ALA A 1 97 ? 3.888 -7.823 11.148 1.00 95.31 97 ALA A C 1
ATOM 784 O O . ALA A 1 97 ? 4.861 -8.290 11.729 1.00 95.31 97 ALA A O 1
ATOM 785 N N . ILE A 1 98 ? 3.840 -7.620 9.832 1.00 95.12 98 ILE A N 1
ATOM 786 C CA . ILE A 1 98 ? 4.915 -7.990 8.897 1.00 95.12 98 ILE A CA 1
ATOM 787 C C . ILE A 1 98 ? 5.551 -6.773 8.216 1.00 95.12 98 ILE A C 1
ATOM 789 O O . ILE A 1 98 ? 6.615 -6.881 7.615 1.00 95.12 98 ILE A O 1
ATOM 793 N N . GLY A 1 99 ? 4.930 -5.597 8.320 1.00 95.00 99 GLY A N 1
ATOM 794 C CA . GLY A 1 99 ? 5.513 -4.370 7.794 1.00 95.00 99 GLY A CA 1
ATOM 795 C C . GLY A 1 99 ? 4.830 -3.113 8.303 1.00 95.00 99 GLY A C 1
ATOM 796 O O . GLY A 1 99 ? 3.663 -3.137 8.706 1.00 95.00 99 GLY A O 1
ATOM 797 N N . ILE A 1 100 ? 5.571 -2.009 8.268 1.00 95.62 100 ILE A N 1
ATOM 798 C CA . ILE A 1 100 ? 5.081 -0.683 8.647 1.00 95.62 100 ILE A CA 1
ATOM 799 C C . ILE A 1 100 ? 5.227 0.246 7.445 1.00 95.62 100 ILE A C 1
ATOM 801 O O . ILE A 1 100 ? 6.338 0.510 7.001 1.00 95.62 100 ILE A O 1
ATOM 805 N N . GLY A 1 101 ? 4.101 0.726 6.925 1.00 95.56 101 GLY A N 1
ATOM 806 C CA . GLY A 1 101 ? 4.039 1.712 5.854 1.00 95.56 101 GLY A CA 1
ATOM 807 C C . GLY A 1 101 ? 4.165 3.121 6.423 1.00 95.56 101 GLY A C 1
ATOM 808 O O . GLY A 1 101 ? 3.417 3.490 7.336 1.00 95.56 101 GLY A O 1
ATOM 809 N N . LYS A 1 102 ? 5.105 3.902 5.898 1.00 94.81 102 LYS A N 1
ATOM 810 C CA . LYS A 1 102 ? 5.357 5.299 6.287 1.00 94.81 102 LYS A CA 1
ATOM 811 C C . LYS A 1 102 ? 5.628 6.145 5.041 1.00 94.81 102 LYS A C 1
ATOM 813 O O . LYS A 1 102 ? 5.898 5.573 3.983 1.00 94.81 102 LYS A O 1
ATOM 818 N N . PRO A 1 103 ? 5.564 7.485 5.125 1.00 94.62 103 PRO A N 1
ATOM 819 C CA . PRO A 1 103 ? 5.974 8.336 4.020 1.00 94.62 103 PRO A CA 1
ATOM 820 C C . PRO A 1 103 ? 7.444 8.106 3.687 1.00 94.62 103 PRO A C 1
ATOM 822 O O . PRO A 1 103 ? 8.253 7.9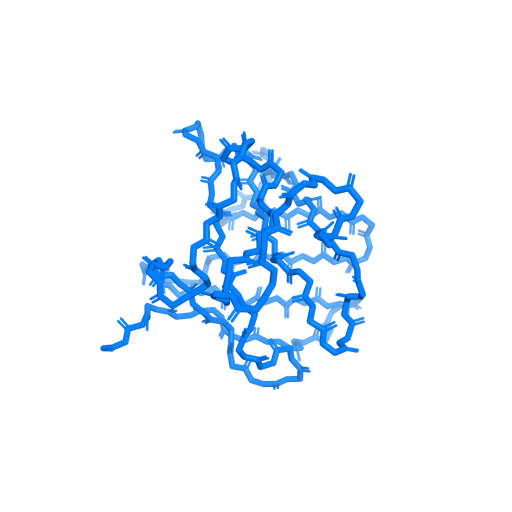26 4.603 1.00 94.62 103 PRO A O 1
ATOM 825 N N . ARG A 1 104 ? 7.793 8.163 2.401 1.00 87.50 104 ARG A N 1
ATOM 826 C CA . ARG A 1 104 ? 9.190 8.369 2.009 1.00 87.50 104 ARG A CA 1
ATOM 827 C C . ARG A 1 104 ? 9.635 9.727 2.579 1.00 87.50 104 ARG A C 1
ATOM 829 O O . ARG A 1 104 ? 8.888 10.701 2.485 1.00 87.50 104 ARG A O 1
ATOM 836 N N . LYS A 1 105 ? 10.774 9.741 3.274 1.00 74.69 105 LYS A N 1
ATOM 837 C CA . LYS A 1 105 ? 11.407 10.968 3.778 1.00 74.69 105 LYS A CA 1
ATOM 838 C C . LYS A 1 105 ? 12.169 11.669 2.668 1.00 74.69 105 LYS A C 1
ATOM 840 O O . LYS A 1 105 ? 12.698 10.937 1.804 1.00 74.69 105 LYS A O 1
#

Foldseek 3Di:
DPPLPDDCVVQWDADPQVRDTDRLLPAFKAKDAQQGSWGWDAHPVNQWIWTQAGPVRNHIDIWGFDPPDPFTWTDDVQWIWTDPDVQWIFIDGVRHTGIIMHTDD

Organism: NCBI:txid1076179

Radius of gyration: 13.3 Å; chains: 1; bounding box: 33×25×35 Å

Secondary structure (DSSP, 8-state):
--TTS--GGGT-EEETTTTEEE-TTTSSEEEEETTTT-EEEE-TTSSEEEE---SS-SS-EEEEE-TT-SS-EEEETTEEEEEEETTEEEEEETTEEEEEEEE--

pLDDT: mean 89.95, std 9.02, range [52.75, 97.38]

Sequence (105 aa):
MDDSGCKPSTGYSWSILENDCIQPWDTKYVFEGEINNAPLIFSKDHNQAEIMRNAKFPDNLILTKKLKSKLNTWAKGDLMLIQIKKDSFVLKEKNRAIGIGKPRK